Protein AF-A0A9P7RVM1-F1 (afdb_monomer)

Structure (mmCIF, N/CA/C/O backbone):
data_AF-A0A9P7RVM1-F1
#
_entry.id   AF-A0A9P7RVM1-F1
#
loop_
_atom_site.group_PDB
_atom_site.id
_atom_site.type_symbol
_atom_site.label_atom_id
_atom_site.label_alt_id
_atom_site.label_comp_id
_atom_site.label_asym_id
_atom_site.label_entity_id
_atom_site.label_seq_id
_atom_site.pdbx_PDB_ins_code
_atom_site.Cartn_x
_atom_site.Cartn_y
_atom_site.Cartn_z
_atom_site.occupancy
_atom_site.B_iso_or_equiv
_atom_site.auth_seq_id
_atom_site.auth_comp_id
_atom_site.auth_asym_id
_atom_site.auth_atom_id
_atom_site.pdbx_PDB_model_num
ATOM 1 N N . MET A 1 1 ? 34.260 11.206 14.865 1.00 41.72 1 MET A N 1
ATOM 2 C CA . MET A 1 1 ? 33.161 12.084 14.410 1.00 41.72 1 MET A CA 1
ATOM 3 C C . MET A 1 1 ? 32.806 11.732 12.970 1.00 41.72 1 MET A C 1
ATOM 5 O O . MET A 1 1 ? 33.509 12.187 12.087 1.00 41.72 1 MET A O 1
ATOM 9 N N . SER A 1 2 ? 31.798 10.882 12.732 1.00 46.25 2 SER A N 1
ATOM 10 C CA . SER A 1 2 ? 31.113 10.775 11.419 1.00 46.25 2 SER A CA 1
ATOM 11 C C . SER A 1 2 ? 29.818 9.932 11.464 1.00 46.25 2 SER A C 1
ATOM 13 O O . SER A 1 2 ? 29.371 9.438 10.438 1.00 46.25 2 SER A O 1
ATOM 15 N N . ALA A 1 3 ? 29.186 9.746 12.629 1.00 49.91 3 ALA A N 1
ATOM 16 C CA . ALA A 1 3 ? 27.938 8.970 12.719 1.00 49.91 3 ALA A CA 1
ATOM 17 C C . ALA A 1 3 ? 26.680 9.785 12.347 1.00 49.91 3 ALA A C 1
ATOM 19 O O . ALA A 1 3 ? 25.587 9.238 12.279 1.00 49.91 3 ALA A O 1
ATOM 20 N N . LEU A 1 4 ? 26.825 11.096 12.117 1.00 49.31 4 LEU A N 1
ATOM 21 C CA . LEU A 1 4 ? 25.705 12.014 11.878 1.00 49.31 4 LEU A CA 1
ATOM 22 C C . LEU A 1 4 ? 25.483 12.355 10.395 1.00 49.31 4 LEU A C 1
ATOM 24 O O . LEU A 1 4 ? 24.475 12.971 10.072 1.00 49.31 4 LEU A O 1
ATOM 28 N N . SER A 1 5 ? 26.379 11.957 9.485 1.00 41.66 5 SER A N 1
ATOM 29 C CA . SER A 1 5 ? 26.251 12.264 8.050 1.00 41.66 5 SER A CA 1
ATOM 30 C C . SER A 1 5 ? 25.491 11.201 7.251 1.00 41.66 5 SER A C 1
ATOM 32 O O . SER A 1 5 ? 24.957 11.512 6.192 1.00 41.66 5 SER A O 1
ATOM 34 N N . SER A 1 6 ? 25.380 9.968 7.754 1.00 41.44 6 SER A N 1
ATOM 35 C CA . SER A 1 6 ? 24.704 8.868 7.044 1.00 41.44 6 SER A CA 1
ATOM 36 C C . SER A 1 6 ? 23.179 8.890 7.177 1.00 41.44 6 SER A C 1
ATOM 38 O O . SER A 1 6 ? 22.494 8.222 6.411 1.00 41.44 6 SER A O 1
ATOM 40 N N . TRP A 1 7 ? 22.634 9.648 8.135 1.00 50.91 7 TRP A N 1
ATOM 41 C CA . TRP A 1 7 ? 21.206 9.589 8.464 1.00 50.91 7 TRP A CA 1
ATOM 42 C C . TRP A 1 7 ? 20.330 10.542 7.647 1.00 50.91 7 TRP A C 1
ATOM 44 O O . TRP A 1 7 ? 19.109 10.434 7.693 1.00 50.91 7 TRP A O 1
ATOM 54 N N . LEU A 1 8 ? 20.930 11.474 6.901 1.00 48.09 8 LEU A N 1
ATOM 55 C CA . LEU A 1 8 ? 20.161 12.484 6.174 1.00 48.09 8 LEU A CA 1
ATOM 56 C C . LEU A 1 8 ? 19.898 12.126 4.706 1.00 48.09 8 LEU A C 1
ATOM 58 O O . LEU A 1 8 ? 18.887 12.588 4.189 1.00 48.09 8 LEU A O 1
ATOM 62 N N . TRP A 1 9 ? 20.712 11.279 4.054 1.00 48.00 9 TRP A N 1
ATOM 63 C CA . TRP A 1 9 ? 20.590 11.038 2.599 1.00 48.00 9 TRP A CA 1
ATOM 64 C C . TRP A 1 9 ? 20.923 9.616 2.099 1.00 48.00 9 TRP A C 1
ATOM 66 O O . TRP A 1 9 ? 21.087 9.431 0.897 1.00 48.00 9 TRP A O 1
ATOM 76 N N . GLY A 1 10 ? 21.032 8.607 2.970 1.00 42.53 10 GLY A N 1
ATOM 77 C CA . GLY A 1 10 ? 21.169 7.213 2.524 1.00 42.53 10 GLY A CA 1
ATOM 78 C C . GLY A 1 10 ? 19.803 6.565 2.286 1.00 42.53 10 GLY A C 1
ATOM 79 O O . GLY A 1 10 ? 18.994 6.515 3.212 1.00 42.53 10 GLY A O 1
ATOM 80 N N . THR A 1 11 ? 19.540 6.055 1.080 1.00 59.69 11 THR A N 1
ATOM 81 C CA . THR A 1 11 ? 18.410 5.146 0.834 1.00 59.69 11 THR A CA 1
ATOM 82 C C . THR A 1 11 ? 18.626 3.873 1.652 1.00 59.69 11 THR A C 1
ATOM 84 O O . THR A 1 11 ? 19.693 3.264 1.604 1.00 59.69 11 THR A O 1
ATOM 87 N N . SER A 1 12 ? 17.653 3.492 2.486 1.00 81.50 12 SER A N 1
ATOM 88 C CA . SER A 1 12 ? 17.747 2.224 3.223 1.00 81.50 12 SER A CA 1
ATOM 89 C C . SER A 1 12 ? 17.689 1.045 2.242 1.00 81.50 12 SER A C 1
ATOM 91 O O . SER A 1 12 ? 17.068 1.163 1.188 1.00 81.50 12 SER A O 1
ATOM 93 N N . GLN A 1 13 ? 18.268 -0.107 2.590 1.00 89.62 13 GLN A N 1
ATOM 94 C CA . GLN A 1 13 ? 18.212 -1.316 1.749 1.00 89.62 13 GLN A CA 1
ATOM 95 C C . GLN A 1 13 ? 16.770 -1.700 1.367 1.00 89.62 13 GLN A C 1
ATOM 97 O O . GLN A 1 13 ? 16.508 -2.128 0.244 1.00 89.62 13 GLN A O 1
ATOM 102 N N . LEU A 1 14 ? 15.824 -1.495 2.288 1.00 93.00 14 LEU A N 1
ATOM 103 C CA . LEU A 1 14 ? 14.400 -1.693 2.035 1.00 93.00 14 LEU A CA 1
ATOM 104 C C . LEU A 1 14 ? 13.869 -0.721 0.969 1.00 93.00 14 LEU A C 1
ATOM 106 O O . LEU A 1 14 ? 13.065 -1.106 0.126 1.00 93.00 14 LEU A O 1
ATOM 110 N N . ASP A 1 15 ? 14.307 0.536 1.012 1.00 94.31 15 ASP A N 1
ATOM 111 C CA . ASP A 1 15 ? 13.864 1.582 0.089 1.00 94.31 15 ASP A CA 1
ATOM 112 C C . ASP A 1 15 ? 14.290 1.269 -1.350 1.00 94.31 15 ASP A C 1
ATOM 114 O O . ASP A 1 15 ? 13.479 1.342 -2.272 1.00 94.31 15 ASP A O 1
ATOM 118 N N . GLU A 1 16 ? 15.534 0.818 -1.523 1.00 95.44 16 GLU A N 1
ATOM 119 C CA . GLU A 1 16 ? 16.066 0.369 -2.814 1.00 95.44 16 GLU A CA 1
ATOM 120 C C . GLU A 1 16 ? 15.332 -0.872 -3.334 1.00 95.44 16 GLU A C 1
ATOM 122 O O . GLU A 1 16 ? 15.003 -0.954 -4.521 1.00 95.44 16 GLU A O 1
ATOM 127 N N . ALA A 1 17 ? 15.026 -1.828 -2.451 1.00 96.94 17 ALA A N 1
ATOM 128 C CA . ALA A 1 17 ? 14.249 -3.009 -2.808 1.00 96.94 17 ALA A CA 1
ATOM 129 C C . ALA A 1 17 ? 12.834 -2.630 -3.275 1.00 96.94 17 ALA A C 1
ATOM 131 O O . ALA A 1 17 ? 12.378 -3.121 -4.308 1.00 96.94 17 ALA A O 1
ATOM 132 N N . ILE A 1 18 ? 12.165 -1.708 -2.573 1.00 98.12 18 ILE A N 1
ATOM 133 C CA . ILE A 1 18 ? 10.841 -1.191 -2.951 1.00 98.12 18 ILE A CA 1
ATOM 134 C C . ILE A 1 18 ? 10.903 -0.444 -4.290 1.00 98.12 18 ILE A C 1
ATOM 136 O O . ILE A 1 18 ? 10.041 -0.657 -5.148 1.00 98.12 18 ILE A O 1
ATOM 140 N N . ASP A 1 19 ? 11.912 0.402 -4.508 1.00 97.50 19 ASP A N 1
ATOM 141 C CA . ASP A 1 19 ? 12.104 1.104 -5.781 1.00 97.50 19 ASP A CA 1
ATOM 142 C C . ASP A 1 19 ? 12.304 0.113 -6.940 1.00 97.50 19 ASP A C 1
ATOM 144 O O . ASP A 1 19 ? 11.714 0.295 -8.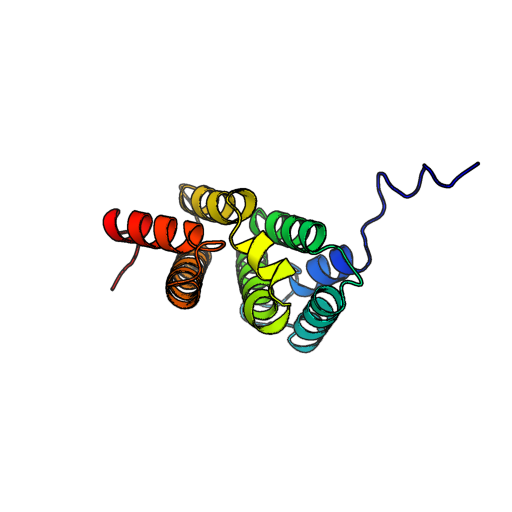008 1.00 97.50 19 ASP A O 1
ATOM 148 N N . LYS A 1 20 ? 13.070 -0.965 -6.723 1.00 97.81 20 LYS A N 1
ATOM 149 C CA . LYS A 1 20 ? 13.289 -2.028 -7.714 1.00 97.81 20 LYS A CA 1
ATOM 150 C C . LYS A 1 20 ? 12.012 -2.824 -8.000 1.00 97.81 20 LYS A C 1
ATOM 152 O O . LYS A 1 20 ? 11.668 -3.006 -9.167 1.00 97.81 20 LYS A O 1
ATOM 157 N N . ALA A 1 21 ? 11.297 -3.251 -6.959 1.00 98.06 21 ALA A N 1
ATOM 158 C CA . ALA A 1 21 ? 10.049 -4.014 -7.064 1.00 98.06 21 ALA A CA 1
ATOM 159 C C . ALA A 1 21 ? 8.923 -3.237 -7.760 1.00 98.06 21 ALA A C 1
ATOM 161 O O . ALA A 1 21 ? 8.002 -3.820 -8.324 1.00 98.06 21 ALA A O 1
ATOM 162 N N . THR A 1 22 ? 9.005 -1.907 -7.735 1.00 98.12 22 THR A N 1
ATOM 163 C CA . THR A 1 22 ? 8.010 -1.005 -8.327 1.00 98.12 22 THR A CA 1
ATOM 164 C C . THR A 1 22 ? 8.617 -0.139 -9.429 1.00 98.12 22 THR A C 1
ATOM 166 O O . THR A 1 22 ? 8.185 0.994 -9.653 1.00 98.12 22 THR A O 1
ATOM 169 N N . SER A 1 23 ? 9.662 -0.633 -10.093 1.00 97.62 23 SER A N 1
ATOM 170 C CA . SER A 1 23 ? 10.370 0.095 -11.144 1.00 97.62 23 SER A CA 1
ATOM 171 C C . SER A 1 23 ? 9.465 0.352 -12.349 1.00 97.62 23 SER A C 1
ATOM 173 O O . SER A 1 23 ? 8.718 -0.520 -12.787 1.00 97.62 23 SER A O 1
ATOM 175 N N . GLU A 1 24 ? 9.566 1.544 -12.938 1.00 96.38 24 GLU A N 1
ATOM 176 C CA . GLU A 1 24 ? 8.822 1.876 -14.157 1.00 96.38 24 GLU A CA 1
ATOM 177 C C . GLU A 1 24 ? 9.277 1.092 -15.392 1.00 96.38 24 GLU A C 1
ATOM 179 O O . GLU A 1 24 ? 8.556 1.047 -16.386 1.00 96.38 24 GLU A O 1
ATOM 184 N N . PHE A 1 25 ? 10.450 0.459 -15.315 1.00 95.50 25 PHE A N 1
ATOM 185 C CA . PHE A 1 25 ? 11.003 -0.381 -16.374 1.00 95.50 25 PHE A CA 1
ATOM 186 C C . PHE A 1 25 ? 10.465 -1.818 -16.349 1.00 95.50 25 PHE A C 1
ATOM 188 O O . PHE A 1 25 ? 10.760 -2.589 -17.263 1.00 95.50 25 PHE A O 1
ATOM 195 N N . LEU A 1 26 ? 9.693 -2.196 -15.324 1.00 94.44 26 LEU A N 1
ATOM 196 C CA . LEU A 1 26 ? 9.004 -3.483 -15.304 1.00 94.44 26 LEU A CA 1
ATOM 197 C C . LEU A 1 26 ? 7.832 -3.463 -16.298 1.00 94.44 26 LEU A C 1
ATOM 199 O O . LEU A 1 26 ? 7.078 -2.486 -16.322 1.00 94.44 26 LEU A O 1
ATOM 203 N N . PRO A 1 27 ? 7.638 -4.517 -17.109 1.00 92.50 27 PRO A N 1
ATOM 204 C CA . PRO A 1 27 ? 6.468 -4.621 -17.972 1.00 92.50 27 PRO A CA 1
ATOM 205 C C . PRO A 1 27 ? 5.156 -4.514 -17.181 1.00 92.50 27 PRO A C 1
ATOM 207 O O . PRO A 1 27 ? 5.033 -5.054 -16.079 1.00 92.50 27 PRO A O 1
ATOM 210 N N . ALA A 1 28 ? 4.155 -3.845 -17.756 1.00 88.69 28 ALA A N 1
ATOM 211 C CA . ALA A 1 28 ? 2.838 -3.740 -17.135 1.00 88.69 28 ALA A CA 1
ATOM 212 C C . ALA A 1 28 ? 2.242 -5.132 -16.866 1.00 88.69 28 ALA A C 1
ATOM 214 O O . ALA A 1 28 ? 2.303 -6.018 -17.719 1.00 88.69 28 ALA A O 1
ATOM 215 N N . GLY A 1 29 ? 1.685 -5.321 -15.668 1.00 85.38 29 GLY A N 1
ATOM 216 C CA . GLY A 1 29 ? 1.128 -6.603 -15.230 1.00 85.38 29 GLY A CA 1
ATOM 217 C C . GLY A 1 29 ? 2.166 -7.661 -14.836 1.00 85.38 29 GLY A C 1
ATOM 218 O O . GLY A 1 29 ? 1.788 -8.811 -14.621 1.00 85.38 29 GLY A O 1
ATOM 219 N N . TH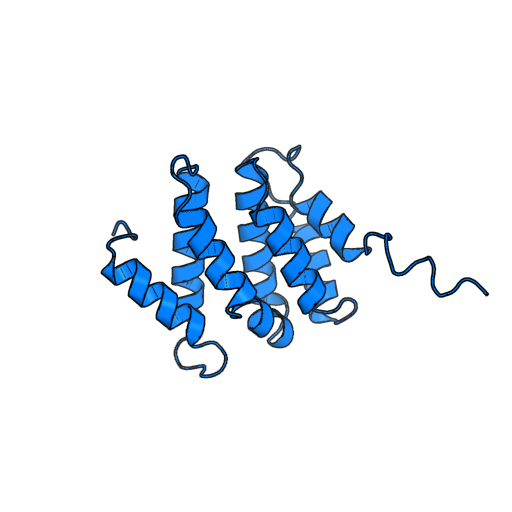R A 1 30 ? 3.454 -7.307 -14.734 1.00 90.81 30 THR A N 1
ATOM 220 C CA . THR A 1 30 ? 4.495 -8.216 -14.229 1.00 90.81 30 THR A CA 1
ATOM 221 C C . THR A 1 30 ? 4.980 -7.787 -12.853 1.00 90.81 30 THR A C 1
ATOM 223 O O . THR A 1 30 ? 5.363 -6.641 -12.644 1.00 90.81 30 THR A O 1
ATOM 226 N N . GLU A 1 31 ? 4.969 -8.726 -11.911 1.00 92.06 31 GLU A N 1
ATOM 227 C CA . GLU A 1 31 ? 5.421 -8.517 -10.539 1.00 92.06 31 GLU A CA 1
ATOM 228 C C . GLU A 1 31 ? 6.620 -9.418 -10.249 1.00 92.06 31 GLU A C 1
ATOM 230 O O . GLU A 1 31 ? 6.606 -10.610 -10.570 1.00 92.06 31 GLU A O 1
ATOM 235 N N . ASP A 1 32 ? 7.642 -8.873 -9.591 1.00 93.38 32 ASP A N 1
ATOM 236 C CA . ASP A 1 32 ? 8.722 -9.680 -9.028 1.00 93.38 32 ASP A CA 1
ATOM 237 C C . ASP A 1 32 ? 8.257 -10.265 -7.687 1.00 93.38 32 ASP A C 1
ATOM 239 O O . ASP A 1 32 ? 8.507 -9.720 -6.613 1.00 93.38 32 ASP A O 1
ATOM 243 N N . ILE A 1 33 ? 7.508 -11.370 -7.755 1.00 93.81 33 ILE A N 1
ATOM 244 C CA . ILE A 1 33 ? 6.933 -12.023 -6.569 1.00 93.81 33 ILE A CA 1
ATOM 245 C C . ILE A 1 33 ? 8.020 -12.432 -5.570 1.00 93.81 33 ILE A C 1
ATOM 247 O O . ILE A 1 33 ? 7.803 -12.338 -4.363 1.00 93.81 33 ILE A O 1
ATOM 251 N N . ALA A 1 34 ? 9.192 -12.854 -6.052 1.00 95.69 34 ALA A N 1
ATOM 252 C CA . ALA A 1 34 ? 10.299 -13.239 -5.185 1.00 95.69 34 ALA A CA 1
ATOM 253 C C . ALA A 1 34 ? 10.803 -12.036 -4.375 1.00 95.69 34 ALA A C 1
ATOM 255 O O . ALA A 1 34 ? 10.892 -12.119 -3.149 1.00 95.69 34 ALA A O 1
ATOM 256 N N . LEU A 1 35 ? 11.040 -10.901 -5.038 1.00 97.31 35 LEU A N 1
ATOM 257 C CA . LEU A 1 35 ? 11.449 -9.668 -4.368 1.00 97.31 35 LEU A CA 1
ATOM 258 C C . LEU A 1 35 ? 10.353 -9.116 -3.443 1.00 97.31 35 LEU A C 1
ATOM 260 O O . LEU A 1 35 ? 10.650 -8.659 -2.342 1.00 97.31 35 LEU A O 1
ATOM 264 N N . ASN A 1 36 ? 9.081 -9.201 -3.841 1.00 97.06 36 ASN A N 1
ATOM 265 C CA . ASN A 1 36 ? 7.958 -8.768 -3.006 1.00 97.06 36 ASN A CA 1
ATOM 266 C C . ASN A 1 36 ? 7.885 -9.558 -1.689 1.00 97.06 36 ASN A C 1
ATOM 268 O O . ASN A 1 36 ? 7.635 -8.980 -0.627 1.00 97.06 36 ASN A O 1
ATOM 272 N N . LEU A 1 37 ? 8.122 -10.873 -1.742 1.00 95.62 37 LEU A N 1
ATOM 273 C CA . LEU A 1 37 ? 8.178 -11.720 -0.550 1.00 95.62 37 LEU A CA 1
ATOM 274 C C . LEU A 1 37 ? 9.409 -11.413 0.310 1.00 95.62 37 LEU A C 1
ATOM 276 O O . LEU A 1 37 ? 9.275 -11.334 1.528 1.00 95.62 37 LEU A O 1
ATOM 280 N N . GLU A 1 38 ? 10.571 -11.150 -0.294 1.00 95.75 38 GLU A N 1
ATOM 281 C CA . GLU A 1 38 ? 11.771 -10.726 0.440 1.00 95.75 38 GLU A CA 1
ATOM 282 C C . GLU A 1 38 ? 11.540 -9.408 1.200 1.00 95.75 38 GLU A C 1
ATOM 284 O O . GLU A 1 38 ? 11.828 -9.312 2.394 1.00 95.75 38 GLU A O 1
ATOM 289 N N . ILE A 1 39 ? 10.951 -8.406 0.540 1.00 96.94 39 ILE A N 1
ATOM 290 C CA . ILE A 1 39 ? 10.560 -7.129 1.161 1.00 96.94 39 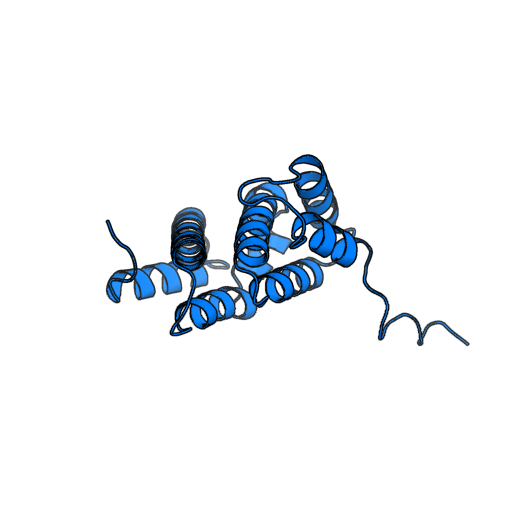ILE A CA 1
ATOM 291 C C . ILE A 1 39 ? 9.605 -7.380 2.329 1.00 96.94 39 ILE A C 1
ATOM 293 O O . ILE A 1 39 ? 9.767 -6.822 3.418 1.00 96.94 39 ILE A O 1
ATOM 297 N N . CYS A 1 40 ? 8.614 -8.246 2.126 1.00 95.81 40 CYS A N 1
ATOM 298 C CA . CYS A 1 40 ? 7.672 -8.586 3.175 1.00 95.81 40 CYS A CA 1
ATOM 299 C C . CYS A 1 40 ? 8.347 -9.265 4.377 1.00 95.81 40 CYS A C 1
ATOM 301 O O . CYS A 1 40 ? 7.985 -8.987 5.522 1.00 95.81 40 CYS A O 1
ATOM 303 N N . ASP A 1 41 ? 9.328 -10.128 4.138 1.00 95.12 41 ASP A N 1
ATOM 304 C CA . ASP A 1 41 ? 10.080 -10.816 5.183 1.00 95.12 41 ASP A CA 1
ATOM 305 C C . ASP A 1 41 ? 10.950 -9.841 5.989 1.00 95.12 41 ASP A C 1
ATOM 307 O O . ASP A 1 41 ? 11.019 -9.947 7.219 1.00 95.12 41 ASP A O 1
ATOM 311 N N . GLN A 1 42 ? 11.541 -8.835 5.338 1.00 94.94 42 GLN A N 1
ATOM 312 C CA . GLN A 1 42 ? 12.250 -7.743 6.018 1.00 94.94 42 GLN A CA 1
ATOM 313 C C . GLN A 1 42 ? 11.308 -6.953 6.945 1.00 94.94 42 GLN A C 1
ATOM 315 O O . GLN A 1 42 ? 11.600 -6.745 8.126 1.00 94.94 42 GLN A O 1
ATOM 320 N N . ILE A 1 43 ? 10.121 -6.589 6.453 1.00 95.69 43 ILE A N 1
ATOM 321 C CA . ILE A 1 43 ? 9.104 -5.890 7.253 1.00 95.69 43 ILE A CA 1
ATOM 322 C C . ILE A 1 43 ? 8.635 -6.764 8.426 1.00 95.69 43 ILE A C 1
ATOM 324 O O . ILE A 1 43 ? 8.582 -6.298 9.569 1.00 95.69 43 ILE A O 1
ATOM 328 N N . ARG A 1 44 ? 8.324 -8.042 8.170 1.00 96.12 44 ARG A N 1
ATOM 329 C CA . ARG A 1 44 ? 7.831 -8.990 9.182 1.00 96.12 44 ARG A CA 1
ATOM 330 C C . ARG A 1 44 ? 8.861 -9.237 10.280 1.00 96.12 44 ARG A C 1
ATOM 332 O O . ARG A 1 44 ? 8.503 -9.266 11.456 1.00 96.12 44 ARG A O 1
ATOM 339 N N . SER A 1 45 ? 10.130 -9.393 9.904 1.00 95.69 45 SER A N 1
ATOM 340 C CA . SER A 1 45 ? 11.243 -9.598 10.841 1.00 95.69 45 SER A CA 1
ATOM 341 C C . SER A 1 45 ? 11.642 -8.331 11.602 1.00 95.69 45 SER A C 1
ATOM 343 O O . SER A 1 45 ? 12.458 -8.413 12.519 1.00 95.69 45 SER A O 1
ATOM 345 N N . LYS A 1 46 ? 11.038 -7.176 11.273 1.00 92.75 46 LYS A N 1
ATOM 346 C CA . LYS A 1 46 ? 11.350 -5.858 11.847 1.00 92.75 46 LYS A CA 1
ATOM 347 C C . LYS A 1 46 ? 12.807 -5.444 11.614 1.00 92.75 46 LYS A C 1
ATOM 349 O O . LYS A 1 46 ? 13.337 -4.638 12.377 1.00 92.75 46 LYS A O 1
ATOM 354 N N . SER A 1 47 ? 13.447 -5.970 10.565 1.00 90.06 47 SER A N 1
ATOM 355 C CA . SER A 1 47 ? 14.781 -5.519 10.149 1.00 90.06 47 SER A CA 1
ATOM 356 C C . SER A 1 47 ? 14.757 -4.067 9.658 1.00 90.06 47 SER A C 1
ATOM 358 O O . SER A 1 47 ? 15.761 -3.366 9.754 1.00 90.06 47 SER A O 1
ATOM 360 N N . ALA A 1 48 ? 13.589 -3.602 9.209 1.00 86.94 48 ALA A N 1
ATOM 361 C CA . ALA A 1 48 ? 13.291 -2.211 8.916 1.00 86.94 48 ALA A CA 1
ATOM 362 C C . ALA A 1 48 ? 12.026 -1.749 9.670 1.00 86.94 48 ALA A C 1
ATOM 364 O O . ALA A 1 48 ? 11.086 -2.537 9.844 1.00 86.94 48 ALA A O 1
ATOM 365 N N . PRO A 1 49 ? 11.951 -0.478 10.110 1.00 93.19 49 PRO A N 1
ATOM 366 C CA . PRO A 1 49 ? 10.746 0.056 10.734 1.00 93.19 49 PRO A CA 1
ATOM 367 C C . PRO A 1 49 ? 9.553 0.042 9.768 1.00 93.19 49 PRO A C 1
ATOM 369 O O . PRO A 1 49 ? 9.634 0.550 8.650 1.00 93.19 49 PRO A O 1
ATOM 372 N N . ALA A 1 50 ? 8.399 -0.461 10.220 1.00 96.19 50 ALA A N 1
ATOM 373 C CA . ALA A 1 50 ? 7.173 -0.476 9.410 1.00 96.19 50 ALA A CA 1
ATOM 374 C C . ALA A 1 50 ? 6.754 0.920 8.921 1.00 96.19 50 ALA A C 1
ATOM 376 O O . ALA A 1 50 ? 6.213 1.056 7.824 1.00 96.19 50 ALA A O 1
ATOM 377 N N . LYS A 1 51 ? 7.045 1.964 9.708 1.00 96.94 51 LYS A N 1
ATOM 378 C CA . LYS A 1 51 ? 6.778 3.354 9.327 1.00 96.94 51 LYS A CA 1
ATOM 379 C C . LYS A 1 51 ? 7.552 3.772 8.081 1.00 96.94 51 LYS A C 1
ATOM 381 O O . LYS A 1 51 ? 6.998 4.446 7.214 1.00 96.94 51 LYS A O 1
ATOM 386 N N . ASP A 1 52 ? 8.810 3.359 7.989 1.00 96.00 52 ASP A N 1
ATOM 387 C CA . ASP A 1 52 ? 9.681 3.695 6.867 1.00 96.00 52 ASP A CA 1
ATOM 388 C C . ASP A 1 52 ? 9.255 2.919 5.619 1.00 96.00 52 ASP A C 1
ATOM 390 O O . ASP A 1 52 ? 9.125 3.512 4.549 1.00 96.00 52 ASP A O 1
ATOM 394 N N . ALA A 1 53 ? 8.892 1.641 5.779 1.00 97.44 53 ALA A N 1
ATOM 395 C CA . ALA A 1 53 ? 8.294 0.830 4.717 1.00 97.44 53 ALA A CA 1
ATOM 396 C C . ALA A 1 53 ? 7.019 1.476 4.145 1.00 97.44 53 ALA A C 1
ATOM 398 O O . ALA A 1 53 ? 6.883 1.650 2.934 1.00 97.44 53 ALA A O 1
ATOM 399 N N . MET A 1 54 ? 6.097 1.889 5.021 1.00 98.44 54 MET A N 1
ATOM 400 C CA . MET A 1 54 ? 4.861 2.566 4.623 1.00 98.44 54 MET A CA 1
ATOM 401 C C . MET A 1 54 ? 5.149 3.877 3.882 1.00 98.44 54 MET A C 1
ATOM 403 O O . MET A 1 54 ? 4.524 4.148 2.855 1.00 98.44 54 MET A O 1
ATOM 407 N N . ARG A 1 55 ? 6.115 4.680 4.348 1.00 98.12 55 ARG A N 1
ATOM 408 C CA . ARG A 1 55 ? 6.499 5.941 3.692 1.00 98.12 55 ARG A CA 1
ATOM 409 C C . ARG A 1 55 ? 7.139 5.723 2.324 1.00 98.12 55 ARG A C 1
ATOM 411 O O . ARG A 1 55 ? 6.829 6.479 1.402 1.00 98.12 55 ARG A O 1
ATOM 418 N N . ALA A 1 56 ? 7.970 4.694 2.175 1.00 98.19 56 ALA A N 1
ATOM 419 C CA . ALA A 1 56 ? 8.535 4.298 0.889 1.00 98.19 56 ALA A CA 1
ATOM 420 C C . ALA A 1 56 ? 7.426 3.893 -0.095 1.00 98.19 56 ALA A C 1
ATOM 422 O O . ALA A 1 56 ? 7.331 4.458 -1.184 1.00 98.19 56 ALA A O 1
ATOM 423 N N . LEU A 1 57 ? 6.502 3.019 0.318 1.00 98.69 57 LEU A N 1
ATOM 424 C CA . LEU A 1 57 ? 5.346 2.624 -0.499 1.00 98.69 57 LEU A CA 1
ATOM 425 C C . LEU A 1 57 ? 4.467 3.825 -0.867 1.00 98.69 57 LEU A C 1
ATOM 427 O O . LEU A 1 57 ? 4.130 4.015 -2.035 1.00 98.69 57 LEU A O 1
ATOM 431 N N . LYS A 1 58 ? 4.163 4.701 0.096 1.00 98.75 58 LYS A N 1
ATOM 432 C CA . LYS A 1 58 ? 3.433 5.955 -0.137 1.00 98.75 58 LYS A CA 1
ATOM 433 C C . LYS A 1 58 ? 4.137 6.853 -1.159 1.00 98.75 58 LYS A C 1
ATOM 435 O O . LYS A 1 58 ? 3.467 7.455 -1.998 1.00 98.75 58 LYS A O 1
ATOM 440 N N . ARG A 1 59 ? 5.472 6.942 -1.130 1.00 98.50 59 ARG A N 1
ATOM 441 C CA . ARG A 1 59 ? 6.250 7.678 -2.141 1.00 98.50 59 ARG A CA 1
ATOM 442 C C . ARG A 1 59 ? 6.045 7.074 -3.530 1.00 98.50 59 ARG A C 1
ATOM 444 O O . ARG A 1 59 ? 5.763 7.826 -4.461 1.00 98.50 59 ARG A O 1
ATOM 451 N N . ARG A 1 60 ? 6.118 5.744 -3.666 1.00 98.62 60 ARG A N 1
ATOM 452 C CA . ARG A 1 60 ? 5.871 5.049 -4.945 1.00 98.62 60 ARG A CA 1
ATOM 453 C C . ARG A 1 60 ? 4.445 5.262 -5.457 1.00 98.62 60 ARG A C 1
ATOM 455 O O . ARG A 1 60 ? 4.256 5.523 -6.639 1.00 98.62 60 ARG A O 1
ATOM 462 N N . LEU A 1 61 ? 3.445 5.254 -4.574 1.00 98.69 61 LEU A N 1
ATOM 463 C CA . LEU A 1 61 ? 2.041 5.520 -4.924 1.00 98.69 61 LEU A CA 1
ATOM 464 C C . LEU A 1 61 ? 1.803 6.938 -5.467 1.00 98.69 61 LEU A C 1
ATOM 466 O O . LEU A 1 61 ? 0.889 7.152 -6.260 1.00 98.69 61 LEU A O 1
ATOM 470 N N . ASN A 1 62 ? 2.640 7.903 -5.090 1.00 98.38 62 ASN A N 1
ATOM 471 C CA . ASN A 1 62 ? 2.580 9.277 -5.596 1.00 98.38 62 ASN A CA 1
ATOM 472 C C . ASN A 1 62 ? 3.407 9.497 -6.878 1.00 98.38 62 ASN A C 1
ATOM 474 O O . ASN A 1 62 ? 3.556 10.633 -7.334 1.00 98.38 62 ASN A O 1
ATOM 478 N N . HIS A 1 63 ? 3.952 8.433 -7.475 1.00 98.12 63 HIS A N 1
ATOM 479 C CA . HIS A 1 63 ? 4.660 8.515 -8.748 1.00 98.12 63 HIS A CA 1
ATOM 480 C C . HIS A 1 63 ? 3.703 8.831 -9.909 1.00 98.12 63 HIS A C 1
ATOM 482 O O . HIS A 1 63 ? 2.540 8.443 -9.893 1.00 98.12 63 HIS A O 1
ATOM 488 N N . LYS A 1 64 ? 4.191 9.512 -10.954 1.00 95.75 64 LYS A N 1
ATOM 489 C CA . LYS A 1 64 ? 3.361 9.893 -12.118 1.00 95.75 64 LYS A CA 1
ATOM 490 C C . LYS A 1 64 ? 3.045 8.726 -13.054 1.00 95.75 64 LYS A C 1
ATOM 492 O O . LYS A 1 64 ? 2.076 8.791 -13.802 1.00 95.75 64 LYS A O 1
ATOM 497 N N . ASN A 1 65 ? 3.894 7.701 -13.055 1.00 97.62 65 ASN A N 1
ATOM 498 C CA . ASN A 1 65 ? 3.738 6.524 -13.903 1.00 97.62 65 ASN A CA 1
ATOM 499 C C . ASN A 1 65 ? 2.686 5.569 -13.300 1.00 97.62 65 ASN A C 1
ATOM 501 O O . ASN A 1 65 ? 2.932 5.051 -12.206 1.00 97.62 65 ASN A O 1
ATOM 505 N N . PRO A 1 66 ? 1.568 5.288 -14.000 1.00 97.81 66 PRO A N 1
ATOM 506 C CA . PRO A 1 66 ? 0.517 4.396 -13.509 1.00 97.81 66 PRO A CA 1
ATOM 507 C C . PRO A 1 66 ? 1.014 2.993 -13.151 1.00 97.81 66 PRO A C 1
ATOM 509 O O . PRO A 1 66 ? 0.561 2.422 -12.163 1.00 97.81 66 PRO A O 1
ATOM 512 N N . ASN A 1 67 ? 1.988 2.461 -13.897 1.00 97.50 67 ASN A N 1
ATOM 513 C CA . ASN A 1 67 ? 2.547 1.136 -13.637 1.00 97.50 67 ASN A CA 1
ATOM 514 C C . ASN A 1 67 ? 3.218 1.073 -12.256 1.00 97.50 67 ASN A C 1
ATOM 516 O O . ASN A 1 67 ? 2.973 0.155 -11.481 1.00 97.50 67 ASN A O 1
ATOM 520 N N . VAL A 1 68 ? 3.985 2.109 -11.899 1.00 98.50 68 VAL A N 1
ATOM 521 C CA . VAL A 1 68 ? 4.620 2.217 -10.573 1.00 98.50 68 VAL A CA 1
ATOM 522 C C . VAL A 1 68 ? 3.568 2.227 -9.463 1.00 98.50 68 VAL A C 1
ATOM 524 O O . VAL A 1 68 ? 3.744 1.566 -8.443 1.00 98.50 68 VAL A O 1
ATOM 527 N N . GLN A 1 69 ? 2.458 2.940 -9.665 1.00 98.62 69 GLN A N 1
ATOM 528 C CA . GLN A 1 69 ? 1.371 3.013 -8.687 1.00 98.62 69 GLN A CA 1
ATOM 529 C C . GLN A 1 69 ? 0.674 1.656 -8.512 1.00 98.62 69 GLN A C 1
ATOM 531 O O . GLN A 1 69 ? 0.417 1.245 -7.381 1.00 98.62 69 GLN A O 1
ATOM 536 N N . VAL A 1 70 ? 0.398 0.943 -9.609 1.00 98.25 70 VAL A N 1
ATOM 537 C CA . VAL A 1 70 ? -0.225 -0.391 -9.579 1.00 98.25 70 VAL A CA 1
ATOM 538 C C . VAL A 1 70 ? 0.685 -1.409 -8.886 1.00 98.25 70 VAL A C 1
ATOM 540 O O . VAL A 1 70 ? 0.223 -2.109 -7.984 1.00 98.25 70 VAL A O 1
ATOM 543 N N . LEU A 1 71 ? 1.976 -1.439 -9.229 1.00 98.38 71 LEU A N 1
ATOM 544 C CA . LEU A 1 71 ? 2.960 -2.317 -8.587 1.00 98.38 71 LEU A CA 1
ATOM 545 C C . LEU A 1 71 ? 3.108 -2.007 -7.094 1.00 98.38 71 LEU A C 1
ATOM 547 O O . LEU A 1 71 ? 3.141 -2.920 -6.273 1.00 98.38 71 LEU A O 1
ATOM 551 N N . ALA A 1 72 ? 3.132 -0.725 -6.719 1.00 98.56 72 ALA A N 1
ATOM 552 C CA . ALA A 1 72 ? 3.203 -0.317 -5.320 1.00 98.56 72 ALA A CA 1
ATOM 553 C C . ALA A 1 72 ? 1.960 -0.735 -4.519 1.00 98.56 72 ALA A C 1
ATOM 555 O O . ALA A 1 72 ? 2.097 -1.167 -3.372 1.00 98.56 72 ALA A O 1
ATOM 556 N N . LEU A 1 73 ? 0.759 -0.651 -5.106 1.00 98.31 73 LEU A N 1
ATOM 557 C CA . LEU A 1 73 ? -0.470 -1.158 -4.482 1.00 98.31 73 LEU A CA 1
ATOM 558 C C . LEU A 1 73 ? -0.408 -2.671 -4.276 1.00 98.31 73 LEU A C 1
ATOM 560 O O . LEU A 1 73 ? -0.737 -3.140 -3.188 1.00 98.31 73 LEU A O 1
ATOM 564 N N . SER A 1 74 ? 0.049 -3.416 -5.285 1.00 97.56 74 SER A N 1
ATOM 565 C CA . SER A 1 74 ? 0.162 -4.873 -5.191 1.00 97.56 74 SER A CA 1
ATOM 566 C C . SER A 1 74 ? 1.180 -5.309 -4.135 1.00 97.56 74 SER A C 1
ATOM 568 O O . SER A 1 74 ? 0.858 -6.099 -3.246 1.00 97.56 74 SER A O 1
ATOM 570 N N . LEU A 1 75 ? 2.375 -4.707 -4.138 1.00 98.44 75 LEU A N 1
ATOM 571 C CA . LEU A 1 75 ? 3.381 -4.935 -3.100 1.00 98.44 75 LEU A CA 1
ATOM 572 C C . LEU A 1 75 ? 2.831 -4.600 -1.707 1.00 98.44 75 LEU A C 1
ATOM 574 O O . LEU A 1 75 ? 3.010 -5.375 -0.769 1.00 98.44 75 LEU A O 1
ATOM 578 N N . THR A 1 76 ? 2.108 -3.483 -1.572 1.00 98.56 76 THR A N 1
ATOM 579 C CA . THR A 1 76 ? 1.465 -3.118 -0.301 1.00 98.56 76 THR A CA 1
ATOM 580 C C . THR A 1 76 ? 0.499 -4.207 0.160 1.00 98.56 76 THR A C 1
ATOM 582 O O . THR A 1 76 ? 0.540 -4.592 1.324 1.00 98.56 76 THR A O 1
ATOM 585 N N . ASP A 1 77 ? -0.346 -4.733 -0.728 1.00 98.19 77 ASP A N 1
ATOM 586 C CA . ASP A 1 77 ? -1.312 -5.786 -0.398 1.00 98.19 77 ASP A CA 1
ATOM 587 C C . ASP A 1 77 ? -0.637 -7.103 0.011 1.00 98.19 77 ASP A C 1
ATOM 589 O O . ASP A 1 77 ? -1.039 -7.728 0.997 1.00 98.19 77 ASP A O 1
ATOM 593 N N . ILE A 1 78 ? 0.441 -7.494 -0.678 1.00 97.44 78 ILE A N 1
ATOM 594 C CA . ILE A 1 78 ? 1.274 -8.643 -0.293 1.00 97.44 78 ILE A CA 1
ATOM 595 C C . ILE A 1 78 ? 1.832 -8.438 1.121 1.00 97.44 78 ILE A C 1
ATOM 597 O O . ILE A 1 78 ? 1.730 -9.341 1.958 1.00 97.44 78 ILE A O 1
ATOM 601 N N . CYS A 1 79 ? 2.363 -7.249 1.418 1.00 97.81 79 CYS A N 1
ATOM 602 C CA . CYS A 1 79 ? 2.894 -6.922 2.738 1.00 97.81 79 CYS A CA 1
ATOM 603 C C . CYS A 1 79 ? 1.801 -6.788 3.812 1.00 97.81 79 CYS A C 1
ATOM 605 O O . CYS A 1 79 ? 2.041 -7.149 4.957 1.00 97.81 79 CYS A O 1
ATOM 607 N N . VAL A 1 80 ? 0.584 -6.347 3.488 1.00 97.81 80 VAL A N 1
ATOM 608 C CA . VAL A 1 80 ? -0.551 -6.355 4.433 1.00 97.81 80 VAL A CA 1
ATOM 609 C C . VAL A 1 80 ? -0.915 -7.786 4.827 1.00 97.81 80 VAL A C 1
ATOM 611 O O . VAL A 1 80 ? -1.186 -8.057 5.995 1.00 97.81 80 VAL A O 1
ATOM 614 N N . LYS A 1 81 ? -0.880 -8.719 3.870 1.00 96.00 81 LYS A N 1
ATOM 615 C CA . LYS A 1 81 ? -1.209 -10.132 4.102 1.00 96.00 81 LYS A CA 1
ATOM 616 C C . LYS A 1 81 ? -0.137 -10.886 4.893 1.00 96.00 81 LYS A C 1
ATOM 618 O O . LYS A 1 81 ? -0.473 -11.834 5.595 1.00 96.00 81 LYS A O 1
ATOM 623 N N . ASN A 1 82 ? 1.131 -10.486 4.783 1.00 94.94 82 ASN A N 1
ATOM 624 C CA . ASN A 1 82 ? 2.264 -11.287 5.265 1.00 94.94 82 ASN A CA 1
ATOM 625 C C . ASN A 1 82 ? 3.221 -10.542 6.222 1.00 94.94 82 ASN A C 1
ATOM 627 O O . ASN A 1 82 ? 4.101 -11.171 6.808 1.00 94.94 82 ASN A O 1
ATOM 631 N N . GLY A 1 83 ? 3.078 -9.223 6.381 1.00 91.19 83 GLY A N 1
ATOM 632 C CA . GLY A 1 83 ? 4.038 -8.336 7.057 1.00 91.19 83 GLY A CA 1
ATOM 633 C C . GLY A 1 83 ? 3.816 -8.158 8.560 1.00 91.19 83 GLY A C 1
ATOM 634 O O . GLY A 1 83 ? 4.666 -7.580 9.231 1.00 91.19 83 GLY A O 1
ATOM 635 N N . GLY A 1 84 ? 2.713 -8.683 9.100 1.00 95.94 84 GLY A N 1
ATOM 636 C CA . GLY A 1 84 ? 2.374 -8.628 10.525 1.00 95.94 84 GLY A CA 1
ATOM 637 C C . GLY A 1 84 ? 1.634 -7.357 10.960 1.00 95.94 84 GLY A C 1
ATOM 638 O O . GLY A 1 84 ? 1.604 -6.344 10.260 1.00 95.94 84 GLY A O 1
ATOM 639 N N . ASP A 1 85 ? 1.032 -7.415 12.151 1.00 96.69 85 ASP A N 1
ATOM 640 C CA . ASP A 1 85 ? 0.110 -6.384 12.655 1.00 96.69 85 ASP A CA 1
ATOM 641 C C . ASP A 1 85 ? 0.747 -4.994 12.790 1.00 96.69 85 ASP A C 1
ATOM 643 O O . ASP A 1 85 ? 0.071 -3.982 12.600 1.00 96.69 85 ASP A O 1
ATOM 647 N N . HIS A 1 86 ? 2.052 -4.920 13.078 1.00 97.12 86 HIS A N 1
ATOM 648 C CA . HIS A 1 86 ? 2.779 -3.648 13.179 1.00 97.12 86 HIS A CA 1
ATOM 649 C C . HIS A 1 86 ? 2.822 -2.901 11.845 1.00 97.12 86 HIS A C 1
ATOM 651 O O . HIS A 1 86 ? 2.756 -1.676 11.83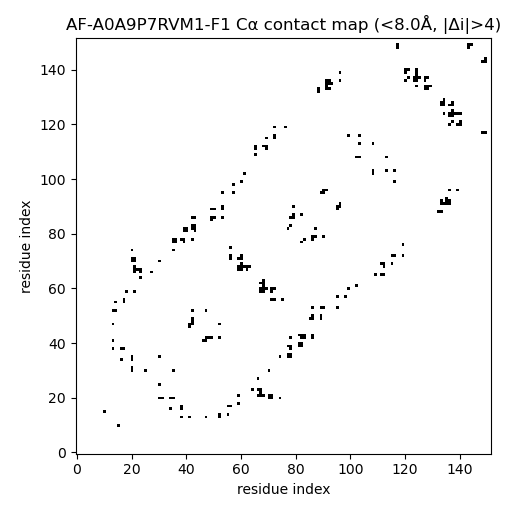6 1.00 97.12 86 HIS A O 1
ATOM 657 N N . PHE A 1 87 ? 2.898 -3.620 10.724 1.00 98.06 87 PHE A N 1
ATOM 658 C CA . PHE A 1 87 ? 2.837 -3.019 9.396 1.00 98.06 87 PHE A CA 1
ATOM 659 C C . PHE A 1 87 ? 1.400 -2.708 8.975 1.00 98.06 87 PHE A C 1
ATOM 661 O O . PHE A 1 87 ? 1.128 -1.622 8.465 1.00 98.06 87 PHE A O 1
ATOM 668 N N . VAL A 1 88 ? 0.460 -3.614 9.262 1.00 98.31 88 VAL A N 1
ATOM 669 C CA . VAL A 1 88 ? -0.968 -3.392 8.984 1.00 98.31 88 VAL A CA 1
ATOM 670 C C . VAL A 1 88 ? -1.479 -2.125 9.682 1.00 98.31 88 VAL A C 1
ATOM 672 O O . VAL A 1 88 ? -2.239 -1.367 9.082 1.00 98.31 88 VAL A O 1
ATOM 675 N N . ALA A 1 89 ? -1.019 -1.841 10.905 1.00 98.31 89 ALA A N 1
ATOM 676 C CA . ALA A 1 89 ? -1.345 -0.607 11.620 1.00 98.31 89 ALA A CA 1
ATOM 677 C C . ALA A 1 89 ? -0.874 0.663 10.885 1.00 98.31 89 ALA A C 1
ATOM 679 O O . ALA A 1 89 ? -1.593 1.663 10.866 1.00 98.31 89 ALA A O 1
ATOM 680 N N . GLU A 1 90 ? 0.298 0.629 10.242 1.00 98.50 90 GLU A N 1
ATOM 681 C CA . GLU A 1 90 ? 0.802 1.761 9.454 1.00 98.50 90 GLU A CA 1
ATOM 682 C C . GLU A 1 90 ? 0.008 1.960 8.159 1.00 98.50 90 GLU A C 1
ATOM 684 O O . GLU A 1 90 ? -0.306 3.097 7.801 1.00 98.50 90 GLU A O 1
ATOM 689 N N . ILE A 1 91 ? -0.389 0.874 7.487 1.00 98.56 91 ILE A N 1
ATOM 690 C CA . ILE A 1 91 ? -1.230 0.939 6.280 1.00 98.56 91 ILE A CA 1
ATOM 691 C C . ILE A 1 91 ? -2.656 1.400 6.601 1.00 98.56 91 ILE A C 1
ATOM 693 O O . ILE A 1 91 ? -3.234 2.179 5.848 1.00 98.56 91 ILE A O 1
ATOM 697 N N . ALA A 1 92 ? -3.215 0.991 7.742 1.00 98.50 92 ALA A N 1
ATOM 698 C CA . ALA A 1 92 ? -4.534 1.432 8.197 1.00 98.50 92 ALA A CA 1
ATOM 699 C C . ALA A 1 92 ? -4.552 2.868 8.759 1.00 98.50 92 ALA A C 1
ATOM 701 O O . ALA A 1 92 ? -5.614 3.382 9.126 1.00 98.50 92 ALA A O 1
ATOM 702 N N . SER A 1 93 ? -3.392 3.524 8.846 1.00 98.62 93 SER A N 1
ATOM 703 C CA . SER A 1 93 ? -3.282 4.883 9.365 1.00 98.62 93 SER A CA 1
ATOM 704 C C . SER A 1 93 ? -3.938 5.913 8.439 1.00 98.62 93 SER A C 1
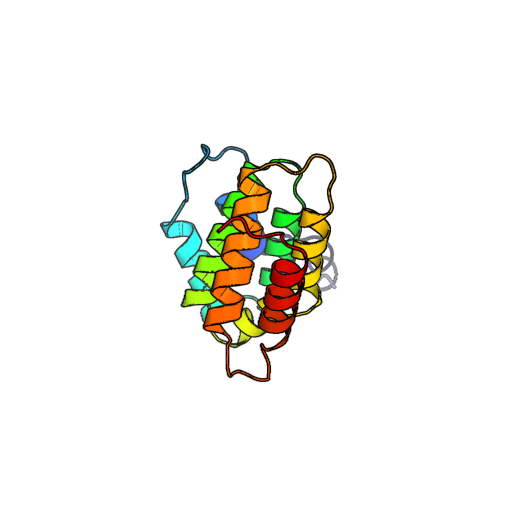ATOM 706 O O . SER A 1 93 ? -3.999 5.752 7.217 1.00 98.62 93 SER A O 1
ATOM 708 N N . ARG A 1 94 ? -4.363 7.044 9.019 1.00 98.44 94 ARG A N 1
ATOM 709 C CA . ARG A 1 94 ? -4.858 8.200 8.250 1.00 98.44 94 ARG A CA 1
ATOM 710 C C . ARG A 1 94 ? -3.837 8.685 7.227 1.00 98.44 94 ARG A C 1
ATOM 712 O O . ARG A 1 94 ? -4.192 8.982 6.098 1.00 98.44 94 ARG A O 1
ATOM 719 N N . GLU A 1 95 ? -2.557 8.695 7.600 1.00 98.31 95 GLU A N 1
ATOM 720 C CA . GLU A 1 95 ? -1.466 9.155 6.737 1.00 98.31 95 GLU A CA 1
ATOM 721 C C . GLU A 1 95 ? -1.396 8.404 5.400 1.00 98.31 95 GLU A C 1
ATOM 723 O O . GLU A 1 95 ? -1.063 9.017 4.378 1.00 98.31 95 GLU A O 1
ATOM 728 N N . PHE A 1 96 ? -1.672 7.099 5.414 1.00 98.81 96 PHE A N 1
ATOM 729 C CA . PHE A 1 96 ? -1.625 6.253 4.228 1.00 98.81 96 PHE A CA 1
ATOM 730 C C . PHE A 1 96 ? -2.966 6.238 3.488 1.00 98.81 96 PHE A C 1
ATOM 732 O O . PHE A 1 96 ? -3.011 6.492 2.284 1.00 98.81 96 PHE A O 1
ATOM 739 N N . ILE A 1 97 ? -4.073 6.016 4.200 1.00 98.75 97 ILE A N 1
ATOM 740 C CA . ILE A 1 97 ? -5.402 5.922 3.581 1.00 98.75 97 ILE A CA 1
ATOM 741 C C . ILE A 1 97 ? -5.839 7.261 2.975 1.00 98.75 97 ILE A C 1
ATOM 743 O O . ILE A 1 97 ? -6.336 7.281 1.850 1.00 98.75 97 ILE A O 1
ATOM 747 N N . ASP A 1 98 ? -5.584 8.390 3.642 1.00 98.81 98 ASP A N 1
ATOM 748 C CA . ASP A 1 98 ? -5.934 9.708 3.093 1.00 98.81 98 ASP A CA 1
ATOM 749 C C . ASP A 1 98 ? -5.088 10.047 1.858 1.00 98.81 98 ASP A C 1
ATOM 751 O O . ASP A 1 98 ? -5.549 10.776 0.980 1.00 98.81 98 ASP A O 1
ATOM 755 N N . ASN A 1 99 ? -3.880 9.479 1.738 1.00 98.81 99 ASN A N 1
ATOM 756 C CA . ASN A 1 99 ? -3.077 9.584 0.520 1.00 98.81 99 ASN A CA 1
ATOM 757 C C . ASN A 1 99 ? -3.716 8.819 -0.647 1.00 98.81 99 ASN A C 1
ATOM 759 O O . ASN A 1 99 ? -3.737 9.312 -1.767 1.00 98.81 99 ASN A O 1
ATOM 763 N N . LEU A 1 100 ? -4.270 7.628 -0.410 1.00 98.75 100 LEU A N 1
ATOM 764 C CA . LEU A 1 100 ? -5.010 6.913 -1.454 1.00 98.75 100 LEU A CA 1
ATOM 765 C C . LEU A 1 100 ? -6.254 7.697 -1.892 1.00 98.75 100 LEU A C 1
ATOM 767 O O . LEU A 1 100 ? -6.511 7.844 -3.087 1.00 98.75 100 LEU A O 1
ATOM 771 N N . VAL A 1 101 ? -6.989 8.263 -0.932 1.00 98.62 101 VAL A N 1
ATOM 772 C CA . VAL A 1 101 ? -8.156 9.112 -1.211 1.00 98.62 101 VAL A CA 1
ATOM 773 C C . VAL A 1 101 ? -7.762 10.387 -1.963 1.00 98.62 101 VAL A C 1
ATOM 775 O O . VAL A 1 101 ? -8.513 10.837 -2.826 1.00 98.62 101 VAL A O 1
ATOM 778 N N . SER A 1 102 ? -6.598 10.982 -1.684 1.00 98.62 102 SER A N 1
ATOM 779 C CA . SER A 1 102 ? -6.134 12.161 -2.424 1.00 98.62 102 SER A CA 1
ATOM 780 C C . SER A 1 102 ? -5.785 11.826 -3.876 1.00 98.62 102 SER A C 1
ATOM 782 O O . SER A 1 102 ? -6.143 12.597 -4.767 1.00 98.62 102 SER A O 1
ATOM 784 N N . ILE A 1 103 ? -5.189 10.656 -4.137 1.00 98.50 103 ILE A N 1
ATOM 785 C CA . ILE A 1 103 ? -4.928 10.175 -5.501 1.00 98.50 103 ILE A CA 1
ATOM 786 C C . ILE A 1 103 ? -6.245 10.009 -6.271 1.00 98.50 103 ILE A C 1
ATOM 788 O O . ILE A 1 103 ? -6.334 10.462 -7.411 1.00 98.50 103 ILE A O 1
ATOM 792 N N . LEU A 1 104 ? -7.295 9.458 -5.644 1.00 98.06 104 LEU A N 1
ATOM 793 C CA . LEU A 1 104 ? -8.627 9.307 -6.259 1.00 98.06 104 LEU A CA 1
ATOM 794 C C . LEU A 1 104 ? -9.258 10.632 -6.727 1.00 98.06 104 LEU A C 1
ATOM 796 O O . LEU A 1 104 ? -10.138 10.608 -7.585 1.00 98.06 104 LEU A O 1
ATOM 800 N N . LYS A 1 105 ? -8.819 11.776 -6.187 1.00 97.12 105 LYS A N 1
ATOM 801 C CA . LYS A 1 105 ? -9.323 13.116 -6.537 1.00 97.12 105 LYS A CA 1
ATOM 802 C C . LYS A 1 105 ? -8.578 13.767 -7.709 1.00 97.12 105 LYS A C 1
ATOM 804 O O . LYS A 1 105 ? -8.947 14.863 -8.126 1.00 97.12 105 LYS A O 1
ATOM 809 N N . VAL A 1 106 ? -7.538 13.128 -8.248 1.00 96.69 106 VAL A N 1
ATOM 810 C CA . VAL A 1 106 ? -6.795 13.637 -9.409 1.00 96.69 106 VAL A CA 1
ATOM 811 C C . VAL A 1 106 ? -7.672 13.562 -10.664 1.00 96.69 106 VAL A C 1
ATOM 813 O O . VAL A 1 106 ? -8.141 12.493 -11.040 1.00 96.69 106 VAL A O 1
ATOM 816 N N . SER A 1 107 ? -7.869 14.696 -11.347 1.00 92.31 107 SER A N 1
ATOM 817 C CA . SER A 1 107 ? -8.829 14.828 -12.459 1.00 92.31 107 SER A CA 1
ATOM 818 C C . SER A 1 107 ? -8.561 13.888 -13.639 1.00 92.31 107 SER A C 1
ATOM 820 O O . SER A 1 107 ? -9.501 13.392 -14.248 1.00 92.31 107 SER A O 1
ATOM 822 N N . ASN A 1 108 ? -7.288 13.621 -13.939 1.00 93.69 108 ASN A N 1
ATOM 823 C CA . ASN A 1 108 ? -6.855 12.749 -15.037 1.00 93.69 108 ASN A CA 1
ATOM 824 C C . ASN A 1 108 ? -6.245 11.443 -14.510 1.00 93.69 108 ASN A C 1
ATOM 826 O O . ASN A 1 108 ? -5.251 10.951 -15.048 1.00 93.69 108 ASN A O 1
ATOM 830 N N . LEU A 1 109 ? -6.782 10.918 -13.404 1.00 97.38 109 LEU A N 1
ATOM 831 C CA . LEU A 1 109 ? -6.305 9.666 -12.835 1.00 97.38 109 LEU A CA 1
ATOM 832 C C . LEU A 1 109 ? -6.501 8.516 -13.829 1.00 97.38 109 LEU A C 1
ATOM 834 O O . LEU A 1 109 ? -7.578 8.337 -14.396 1.00 97.38 109 LEU A O 1
ATOM 838 N N . ASN A 1 110 ? -5.460 7.705 -14.001 1.00 97.69 110 ASN A N 1
ATOM 839 C CA . ASN A 1 110 ? -5.533 6.498 -14.808 1.00 97.69 110 ASN A CA 1
ATOM 840 C C . ASN A 1 110 ? -6.607 5.530 -14.256 1.00 97.69 110 ASN A C 1
ATOM 842 O O . ASN A 1 110 ? -6.671 5.276 -13.052 1.00 97.69 110 ASN A O 1
ATOM 846 N N . HIS A 1 111 ? -7.436 4.972 -15.144 1.00 96.75 111 HIS A N 1
ATOM 847 C CA . HIS A 1 111 ? -8.554 4.099 -14.765 1.00 96.75 111 HIS A CA 1
ATOM 848 C C . HIS A 1 111 ? -8.123 2.836 -14.011 1.00 96.75 111 HIS A C 1
ATOM 850 O O . HIS A 1 111 ? -8.792 2.437 -13.060 1.00 96.75 111 HIS A O 1
ATOM 856 N N . GLU A 1 112 ? -7.007 2.221 -14.399 1.00 96.25 112 GLU A N 1
ATOM 857 C CA . GLU A 1 112 ? -6.478 1.031 -13.734 1.00 96.25 112 GLU A CA 1
ATOM 858 C C . GLU A 1 112 ? -6.024 1.357 -12.310 1.00 96.25 112 GLU A C 1
ATOM 860 O O . GLU A 1 112 ? -6.369 0.641 -11.370 1.00 96.25 112 GLU A O 1
ATOM 865 N N . VAL A 1 113 ? -5.344 2.491 -12.126 1.00 98.12 113 VAL A N 1
ATOM 866 C CA . VAL A 1 113 ? -4.939 2.975 -10.799 1.00 98.12 113 VAL A CA 1
ATOM 867 C C . VAL A 1 113 ? -6.167 3.252 -9.938 1.00 98.12 113 VAL A C 1
ATOM 869 O O . VAL A 1 113 ? -6.234 2.772 -8.807 1.00 98.12 113 VAL A O 1
ATOM 872 N N . LYS A 1 114 ? -7.170 3.962 -10.475 1.00 98.12 114 LYS A N 1
ATOM 873 C CA . LYS A 1 114 ? -8.435 4.231 -9.773 1.00 98.12 114 LYS A CA 1
ATOM 874 C C . LYS A 1 114 ? -9.086 2.933 -9.289 1.00 98.12 114 LYS A C 1
ATOM 876 O O . LYS A 1 114 ? -9.389 2.800 -8.104 1.00 98.12 114 LYS A O 1
ATOM 881 N N . ASN A 1 115 ? -9.259 1.969 -10.192 1.00 97.38 115 ASN A N 1
ATOM 882 C CA . ASN A 1 115 ? -9.889 0.686 -9.888 1.00 97.38 115 ASN A CA 1
ATOM 883 C C . ASN A 1 115 ? -9.067 -0.125 -8.881 1.00 97.38 115 ASN A C 1
ATOM 885 O O . ASN A 1 115 ? -9.629 -0.733 -7.972 1.00 97.38 115 ASN A O 1
ATOM 889 N N . SER A 1 116 ? -7.738 -0.104 -9.007 1.00 97.19 116 SER A N 1
ATOM 890 C CA . SER A 1 116 ? -6.843 -0.784 -8.078 1.00 97.19 116 SER A CA 1
ATOM 891 C C . SER A 1 116 ? -6.945 -0.187 -6.673 1.00 97.19 116 SER A C 1
ATOM 893 O O . SER A 1 116 ? -7.131 -0.937 -5.718 1.00 97.19 116 SER A O 1
ATOM 895 N N . ILE A 1 117 ? -6.913 1.141 -6.521 1.00 98.56 117 ILE A N 1
ATOM 896 C CA . ILE A 1 117 ? -7.057 1.794 -5.209 1.00 98.56 117 ILE A CA 1
ATOM 897 C C . ILE A 1 117 ? -8.392 1.423 -4.561 1.00 98.56 117 ILE A C 1
ATOM 899 O O . ILE A 1 117 ? -8.413 0.989 -3.409 1.00 98.56 117 ILE A O 1
ATOM 903 N N . LEU A 1 118 ? -9.497 1.560 -5.300 1.00 98.44 118 LEU A N 1
ATOM 904 C CA . LEU A 1 118 ? -10.831 1.246 -4.790 1.00 98.44 118 LEU A CA 1
ATOM 905 C C . LEU A 1 118 ? -10.918 -0.215 -4.336 1.00 98.44 118 LEU A C 1
ATOM 907 O O . LEU A 1 118 ? -11.312 -0.477 -3.200 1.00 98.44 118 LEU A O 1
ATOM 911 N N . ARG A 1 119 ? -10.456 -1.157 -5.168 1.00 97.94 119 ARG A N 1
ATOM 912 C CA . ARG A 1 119 ? -10.420 -2.589 -4.837 1.00 97.94 119 ARG A CA 1
ATOM 91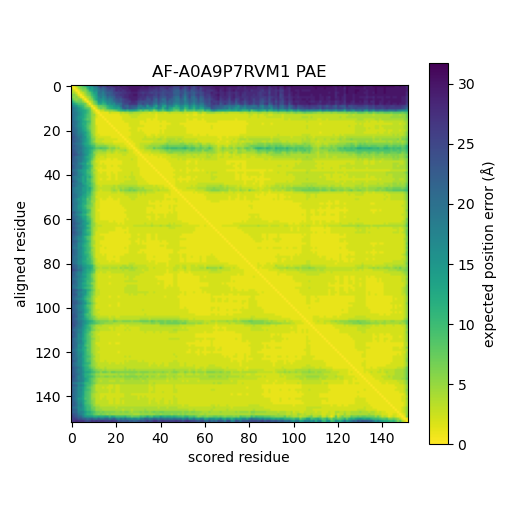3 C C . ARG A 1 119 ? -9.646 -2.867 -3.547 1.00 97.94 119 ARG A C 1
ATOM 915 O O . ARG A 1 119 ? -10.128 -3.623 -2.708 1.00 97.94 119 ARG A O 1
ATOM 922 N N . HIS A 1 120 ? -8.470 -2.267 -3.363 1.00 98.56 120 HIS A N 1
ATOM 923 C CA . HIS A 1 120 ? -7.679 -2.476 -2.146 1.00 98.56 120 HIS A CA 1
ATOM 924 C C . HIS A 1 120 ? -8.343 -1.856 -0.911 1.00 98.56 120 HIS A C 1
ATOM 926 O O . HIS A 1 120 ? -8.416 -2.518 0.122 1.00 98.56 120 HIS A O 1
ATOM 932 N N . ILE A 1 121 ? -8.910 -0.64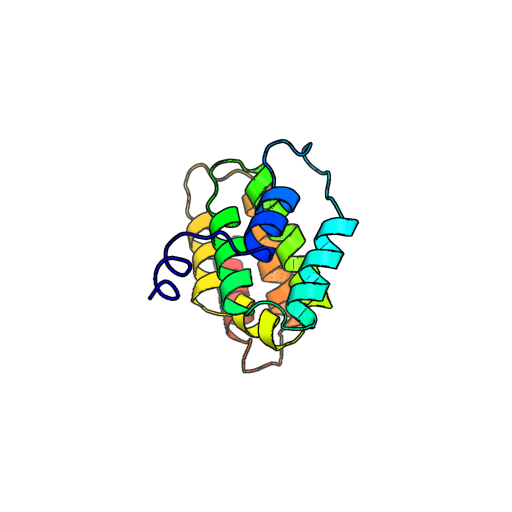7 -1.016 1.00 98.56 121 ILE A N 1
ATOM 933 C CA . ILE A 1 121 ? -9.660 -0.027 0.090 1.00 98.56 121 ILE A CA 1
ATOM 934 C C . ILE A 1 121 ? -10.866 -0.886 0.488 1.00 98.56 121 ILE A C 1
ATOM 936 O O . ILE A 1 121 ? -11.098 -1.080 1.680 1.00 98.56 121 ILE A O 1
ATOM 940 N N . GLN A 1 122 ? -11.608 -1.436 -0.476 1.00 98.19 122 GLN A N 1
ATOM 941 C CA . GLN A 1 122 ? -12.705 -2.365 -0.202 1.00 98.19 122 GLN A CA 1
ATOM 942 C C . GLN A 1 122 ? -12.204 -3.631 0.496 1.00 98.19 122 GLN A C 1
ATOM 944 O O . GLN A 1 122 ? -12.710 -3.985 1.559 1.00 98.19 122 GLN A O 1
ATOM 949 N N . ASN A 1 123 ? -11.192 -4.294 -0.067 1.00 98.06 123 ASN A N 1
ATOM 950 C CA . ASN A 1 123 ? -10.655 -5.537 0.485 1.00 98.06 123 ASN A CA 1
ATOM 951 C C . ASN A 1 123 ? -10.157 -5.350 1.921 1.00 98.06 123 ASN A C 1
ATOM 953 O O . ASN A 1 123 ? -10.503 -6.139 2.798 1.00 98.06 123 ASN A O 1
ATOM 957 N N . TRP A 1 124 ? -9.384 -4.296 2.181 1.00 98.44 124 TRP A N 1
ATOM 958 C CA . TRP A 1 124 ? -8.883 -3.997 3.521 1.00 98.44 124 TRP A CA 1
ATOM 959 C C . TRP A 1 124 ? -9.999 -3.524 4.456 1.00 98.44 124 TRP A C 1
ATOM 961 O O . TRP A 1 124 ? -10.034 -3.934 5.612 1.00 98.44 124 TRP A O 1
ATOM 971 N N . GLY A 1 125 ? -10.949 -2.725 3.966 1.00 97.94 125 GLY A N 1
ATOM 972 C CA . GLY A 1 125 ? -12.108 -2.279 4.739 1.00 97.94 125 GLY A CA 1
ATOM 973 C C . GLY A 1 125 ? -12.956 -3.443 5.255 1.00 97.94 125 GLY A C 1
ATOM 974 O O . GLY A 1 125 ? -13.377 -3.417 6.409 1.00 97.94 125 GLY A O 1
ATOM 975 N N . LEU A 1 126 ? -13.148 -4.478 4.431 1.00 97.44 126 LEU A N 1
ATOM 976 C CA . LEU A 1 126 ? -13.826 -5.719 4.813 1.00 97.44 126 LEU A CA 1
ATOM 977 C C . LEU A 1 126 ? -12.945 -6.596 5.718 1.00 97.44 126 LEU A C 1
ATOM 979 O O . LEU A 1 126 ? -13.400 -7.073 6.753 1.00 97.44 126 LEU A O 1
ATOM 983 N N . ALA A 1 127 ? -11.666 -6.778 5.379 1.00 96.88 127 ALA A N 1
ATOM 984 C CA . ALA A 1 127 ? -10.749 -7.627 6.146 1.00 96.88 127 ALA A CA 1
ATOM 985 C C . ALA A 1 127 ? -10.433 -7.088 7.555 1.00 96.88 127 ALA A C 1
ATOM 987 O O . ALA A 1 127 ? -10.025 -7.845 8.443 1.00 96.88 127 ALA A O 1
ATOM 988 N N . PHE A 1 128 ? -10.575 -5.779 7.765 1.00 97.06 128 PHE A N 1
ATOM 989 C CA . PHE A 1 128 ? -10.325 -5.117 9.046 1.00 97.06 128 PHE A CA 1
ATOM 990 C C . PHE A 1 128 ? -11.600 -4.886 9.866 1.00 97.06 128 PHE A C 1
ATOM 992 O O . PHE A 1 128 ? -11.540 -4.268 10.933 1.00 97.06 128 PHE A O 1
ATOM 999 N N . GLU A 1 129 ? -12.749 -5.389 9.409 1.00 95.12 129 GLU A N 1
ATOM 1000 C CA . GLU A 1 129 ? -13.997 -5.300 10.158 1.00 95.12 129 GLU A CA 1
ATOM 1001 C C . GLU A 1 129 ? -13.861 -5.947 11.549 1.00 95.12 129 GLU A C 1
ATOM 1003 O O . GLU A 1 129 ? -13.177 -6.952 11.742 1.00 95.12 129 GLU A O 1
ATOM 1008 N N . GLY A 1 130 ? -14.458 -5.310 12.559 1.00 94.06 130 GLY A N 1
ATOM 1009 C CA . GLY A 1 130 ? -14.369 -5.760 13.950 1.00 94.06 130 GLY A CA 1
ATOM 1010 C C . GLY A 1 130 ? -13.028 -5.493 14.648 1.00 94.06 130 GLY A C 1
ATOM 1011 O O . GLY A 1 130 ? -12.910 -5.819 15.826 1.00 94.06 130 GLY A O 1
ATOM 1012 N N . LYS A 1 131 ? -12.035 -4.871 13.988 1.00 95.88 131 LYS A N 1
ATOM 1013 C CA . LYS A 1 131 ? -10.743 -4.491 14.596 1.00 95.88 131 LYS A CA 1
ATOM 1014 C C . LYS A 1 131 ? -10.714 -2.986 14.919 1.00 95.88 131 LYS A C 1
ATOM 1016 O O . LYS A 1 131 ? -10.478 -2.183 14.014 1.00 95.88 131 LYS A O 1
ATOM 1021 N N . PRO A 1 132 ? -10.908 -2.556 16.186 1.00 94.19 132 PRO A N 1
ATOM 1022 C CA . PRO A 1 132 ? -11.048 -1.133 16.523 1.00 94.19 132 PRO A CA 1
ATOM 1023 C C . PRO A 1 132 ? -9.863 -0.263 16.085 1.00 94.19 132 PRO A C 1
ATOM 1025 O O . PRO A 1 132 ? -10.066 0.842 15.583 1.00 94.19 132 PRO A O 1
ATOM 1028 N N . SER A 1 133 ? -8.637 -0.784 16.201 1.00 93.50 133 SER A N 1
ATOM 1029 C CA . SER A 1 133 ? -7.400 -0.094 15.810 1.00 93.50 133 SER A CA 1
ATOM 1030 C C . SER A 1 133 ? -7.251 0.127 14.300 1.00 93.50 133 SER A C 1
ATOM 1032 O O . SER A 1 133 ? -6.465 0.978 13.898 1.00 93.50 133 SER A O 1
ATOM 1034 N N . LEU A 1 134 ? -8.007 -0.597 13.467 1.00 97.25 134 LEU A N 1
ATOM 1035 C CA . LEU A 1 134 ? -7.951 -0.528 11.999 1.00 97.25 134 LEU A CA 1
ATOM 1036 C C . LEU A 1 134 ? -9.254 0.018 11.382 1.00 97.25 134 LEU A C 1
ATOM 1038 O O . LEU A 1 134 ? -9.404 0.083 10.162 1.00 97.25 134 LEU A O 1
ATOM 1042 N N . SER A 1 135 ? -10.199 0.437 12.229 1.00 97.44 135 SER A N 1
ATOM 1043 C CA . SER A 1 135 ? -11.559 0.856 11.854 1.00 97.44 135 SER A CA 1
ATOM 1044 C C . SER A 1 135 ? -11.622 2.037 10.878 1.00 97.44 135 SER A C 1
ATOM 1046 O O . SER A 1 135 ? -12.642 2.238 10.207 1.00 97.44 135 SER A O 1
ATOM 1048 N N . TYR A 1 136 ? -10.536 2.805 10.758 1.00 98.50 136 TYR A N 1
ATOM 1049 C CA . TYR A 1 136 ? -10.475 3.935 9.841 1.00 98.50 136 TYR A CA 1
ATOM 1050 C C . TYR A 1 136 ? -10.647 3.512 8.378 1.00 98.50 136 TYR A C 1
ATOM 1052 O O . TYR A 1 136 ? -11.400 4.152 7.645 1.00 98.50 136 TYR A O 1
ATOM 1060 N N . VAL A 1 137 ? -10.041 2.392 7.975 1.00 98.44 137 VAL A N 1
ATOM 1061 C CA . VAL A 1 137 ? -10.153 1.879 6.599 1.00 98.44 137 VAL A CA 1
ATOM 1062 C C . VAL A 1 137 ? -11.607 1.550 6.261 1.00 98.44 137 VAL A C 1
ATOM 1064 O O . VAL A 1 137 ? -12.104 1.946 5.211 1.00 98.44 137 VAL A O 1
ATOM 1067 N N . GLY A 1 138 ? -12.321 0.902 7.188 1.00 98.19 138 GLY A N 1
ATOM 1068 C CA . GLY A 1 138 ? -13.744 0.595 7.032 1.00 98.19 138 GLY A CA 1
ATOM 1069 C C . GLY A 1 138 ? -14.621 1.848 6.952 1.00 98.19 138 GLY A C 1
ATOM 1070 O O . GLY A 1 138 ? -15.570 1.884 6.171 1.00 98.19 138 GLY A O 1
ATOM 1071 N N . THR A 1 139 ? -14.285 2.897 7.711 1.00 98.38 139 THR A N 1
ATOM 1072 C CA . THR A 1 139 ? -14.956 4.205 7.606 1.00 98.38 139 THR A CA 1
ATOM 1073 C C . THR A 1 139 ? -14.783 4.798 6.210 1.00 98.38 139 THR A C 1
ATOM 1075 O O . THR A 1 139 ? -15.771 5.155 5.574 1.00 98.38 139 THR A O 1
ATOM 1078 N N . VAL A 1 140 ? -13.547 4.849 5.703 1.00 98.62 140 VAL A N 1
ATOM 1079 C CA . VAL A 1 140 ? -13.250 5.396 4.371 1.00 98.62 140 VAL A CA 1
ATOM 1080 C C . VAL A 1 140 ? -13.912 4.577 3.264 1.00 98.62 140 VAL A C 1
ATOM 1082 O O . VAL A 1 140 ? -14.499 5.157 2.354 1.00 98.62 140 VAL A O 1
ATOM 1085 N N . TYR A 1 141 ? -13.890 3.246 3.365 1.00 98.56 141 TYR A N 1
ATOM 1086 C CA . TYR A 1 141 ? -14.594 2.369 2.430 1.00 98.56 141 TYR A CA 1
ATOM 1087 C C . TYR A 1 141 ? -16.093 2.702 2.353 1.00 98.56 141 TYR A C 1
ATOM 1089 O O . TYR A 1 141 ? -16.617 2.917 1.261 1.00 98.56 141 TYR A O 1
ATOM 1097 N N . LYS A 1 142 ? -16.774 2.817 3.502 1.00 97.88 142 LYS A N 1
ATOM 1098 C CA . LYS A 1 142 ? -18.207 3.158 3.561 1.00 97.88 142 LYS A CA 1
ATOM 1099 C C . LYS A 1 142 ? -18.500 4.546 2.987 1.00 97.88 142 LYS A C 1
ATOM 1101 O O . LYS A 1 142 ? -19.500 4.705 2.290 1.00 97.88 142 LYS A O 1
ATOM 1106 N N . THR A 1 143 ? -17.629 5.525 3.230 1.00 98.31 143 THR A N 1
ATOM 1107 C CA . THR A 1 143 ? -17.752 6.865 2.640 1.00 98.31 143 THR A CA 1
ATOM 1108 C C . THR A 1 143 ? -17.668 6.808 1.117 1.00 98.31 143 THR A C 1
ATOM 1110 O O . THR A 1 143 ? -18.595 7.248 0.443 1.00 98.31 143 THR A O 1
ATOM 1113 N N . LEU A 1 144 ? -16.619 6.190 0.567 1.00 98.00 144 LEU A N 1
ATOM 1114 C CA . LEU A 1 144 ? -16.445 6.054 -0.883 1.00 98.00 144 LEU A CA 1
ATOM 1115 C C . LEU A 1 144 ? -17.601 5.268 -1.529 1.00 98.00 144 LEU A C 1
ATOM 1117 O O . LEU A 1 144 ? -18.032 5.591 -2.636 1.00 98.00 144 LEU A O 1
ATOM 1121 N N . LEU A 1 145 ? -18.146 4.267 -0.829 1.00 96.56 145 LEU A N 1
ATOM 1122 C CA . LEU A 1 145 ? -19.346 3.547 -1.257 1.00 96.56 145 LEU A CA 1
ATOM 1123 C C . LEU A 1 145 ? -20.568 4.471 -1.331 1.00 96.56 145 LEU A C 1
ATOM 1125 O O . LEU A 1 145 ? -21.271 4.462 -2.338 1.00 96.56 145 LEU A O 1
ATOM 1129 N N . SER A 1 146 ? -20.797 5.301 -0.309 1.00 97.12 146 SER A N 1
ATOM 1130 C CA . SER A 1 146 ? -21.907 6.266 -0.300 1.00 97.12 146 SER A CA 1
ATOM 1131 C C . SER A 1 146 ? -21.778 7.363 -1.363 1.00 97.12 146 SER A C 1
ATOM 1133 O O . SER A 1 146 ? -22.784 7.871 -1.846 1.00 97.12 146 SER A O 1
ATOM 11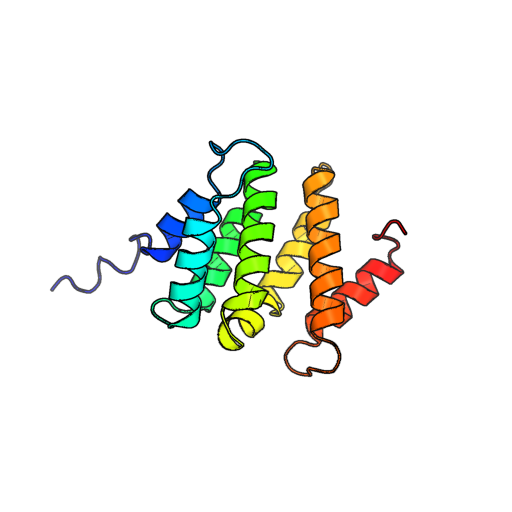35 N N . GLU A 1 147 ? -20.549 7.687 -1.768 1.00 96.06 147 GLU A N 1
ATOM 1136 C CA . GLU A 1 147 ? -20.246 8.624 -2.856 1.00 96.06 147 GLU A CA 1
ATOM 1137 C C . GLU A 1 147 ? -20.421 7.998 -4.254 1.00 96.06 147 GLU A C 1
ATOM 1139 O O . GLU A 1 147 ? -20.237 8.679 -5.261 1.00 96.06 147 GLU A O 1
ATOM 1144 N N . GLY A 1 148 ? -20.768 6.707 -4.344 1.00 94.62 148 GLY A N 1
ATOM 1145 C CA . GLY A 1 148 ? -20.942 6.006 -5.618 1.00 94.62 148 GLY A CA 1
ATOM 1146 C C . GLY A 1 148 ? -19.628 5.747 -6.360 1.00 94.62 148 GLY A C 1
ATOM 1147 O O . GLY A 1 148 ? -19.628 5.581 -7.578 1.00 94.62 148 GLY A O 1
ATOM 1148 N N . MET A 1 149 ? -18.496 5.720 -5.644 1.00 92.94 149 MET A N 1
ATOM 1149 C CA . MET A 1 149 ? -17.171 5.537 -6.251 1.00 92.94 149 MET A CA 1
ATOM 1150 C C . MET A 1 149 ? -16.930 4.110 -6.756 1.00 92.94 149 MET A C 1
ATOM 1152 O O . MET A 1 149 ? -16.072 3.911 -7.615 1.00 92.94 149 MET A O 1
ATOM 1156 N N . PHE A 1 150 ? -17.666 3.130 -6.232 1.00 89.50 150 PHE A N 1
ATOM 1157 C CA . PHE A 1 150 ? -17.581 1.729 -6.631 1.00 89.50 150 PHE A CA 1
ATOM 1158 C C . PHE A 1 150 ? -18.619 1.422 -7.709 1.00 89.50 150 PHE A C 1
ATOM 1160 O O . PHE A 1 150 ? -19.811 1.656 -7.517 1.00 89.50 150 PHE A O 1
ATOM 1167 N N . HIS A 1 151 ? -18.165 0.870 -8.831 1.00 72.62 151 HIS A N 1
ATOM 1168 C CA . HIS A 1 151 ? -19.049 0.275 -9.827 1.0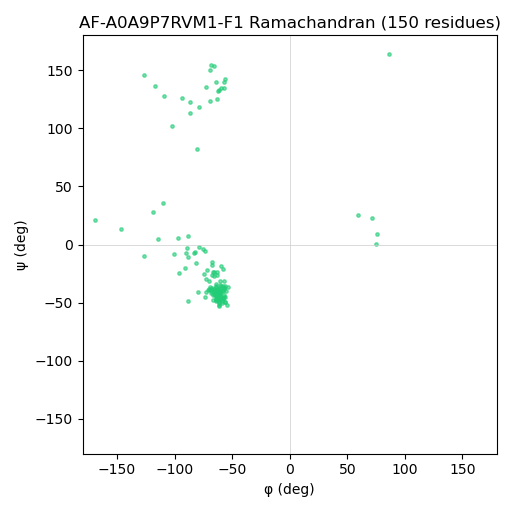0 72.62 151 HIS A CA 1
ATOM 1169 C C . HIS A 1 151 ? -19.298 -1.183 -9.413 1.00 72.62 151 HIS A C 1
ATOM 1171 O O . HIS A 1 151 ? -18.344 -1.959 -9.350 1.00 72.62 151 HIS A O 1
ATOM 1177 N N . LEU A 1 152 ? -20.544 -1.499 -9.040 1.00 53.16 152 LEU A N 1
ATOM 1178 C CA . LEU A 1 152 ? -21.013 -2.865 -8.767 1.00 53.16 152 LEU A CA 1
ATOM 1179 C C . LEU A 1 152 ? -21.081 -3.693 -10.054 1.00 53.16 152 LEU A C 1
ATOM 1181 O O . LEU A 1 152 ? -21.441 -3.106 -11.101 1.00 53.16 152 LEU A O 1
#

Foldseek 3Di:
DPPPPCPPDDQDPLLVLLCVQLPPPDPAPDGPVVSLVVSLVCLQVPVDQLLVNLVSLLVQCPDPRLSSNLSSLVSLVSSCVRNDPNNVLNCLDCVNLVSLVVLCPPPPRDPVSLVSSLVSLLVQLVVCPPPPSSNSSVVVNVVCVVVVSDDD

Sequence (152 aa):
MSALSSWLWGTSQLDEAIDKATSEFLPAGTEDIALNLEICDQIRSKSAPAKDAMRALKRRLNHKNPNVQVLALSLTDICVKNGGDHFVAEIASREFIDNLVSILKVSNLNHEVKNSILRHIQNWGLAFEGKPSLSYVGTVYKTLLSEGMFHL

pLDDT: mean 92.48, std 13.6, range [41.44, 98.81]

InterPro domains:
  IPR002014 VHS domain [PF00790] (12-147)
  IPR002014 VHS domain [PS50179] (23-149)
  IPR002014 VHS domain [SM00288] (14-148)
  IPR008942 ENTH/VHS [G3DSA:1.25.40.90] (9-151)
  IPR008942 ENTH/VHS [SSF48464] (9-149)

Secondary structure (DSSP, 8-state):
--SSSTTTTPPPHHHHHHHHHT-TTSPTT---HHHHHHHHHHHHHTSS-HHHHHHHHHHHHT-SSHHHHHHHHHHHHHHHHHS-HHHHHHHTSHHHHHHHHHHHT-TT--HHHHHHHHHHHHHHHHHTTT-GGGHHHHHHHHHHHHTT-S--

Mean predicted aligned error: 4.97 Å

Solvent-accessible surface area (backbone atoms only — not comparable to full-atom values): 8553 Å² total; per-residue (Å²): 142,72,86,75,71,61,78,78,78,63,80,48,75,66,47,54,50,51,51,60,58,27,35,76,85,52,58,84,96,61,74,54,61,68,59,46,50,51,55,19,49,37,41,47,70,55,78,42,59,38,64,58,54,48,50,47,42,53,53,38,50,69,45,91,50,60,60,17,25,46,38,28,51,51,46,47,51,54,27,54,77,62,14,46,68,73,34,38,50,44,55,36,27,66,80,44,48,52,50,56,55,52,53,70,67,43,92,83,56,54,67,67,45,51,52,50,52,53,51,50,42,45,53,48,16,61,73,32,59,94,36,80,90,35,40,57,35,36,53,53,34,54,50,42,52,75,70,61,72,62,87,131

Nearest PDB structures (foldseek):
  3zyq-assembly1_A  TM=9.412E-01  e=3.034E-07  Homo sapiens
  3g2s-assembly1_A  TM=8.632E-01  e=8.690E-07  Homo sapiens
  3g2w-assembly2_B  TM=8.752E-01  e=9.563E-07  Homo sapiens
  1dvp-assembly1_A-2  TM=9.300E-01  e=3.014E-06  Drosophila melanogaster
  1jwf-assembly1_A  TM=8.797E-01  e=1.960E-06  Homo sapiens

Organism: NCBI:txid181124

Radius of gyration: 15.76 Å; Cα contacts (8 Å, |Δi|>4): 156; chains: 1; bounding box: 55×28×34 Å